Protein AF-A0A368HFE0-F1 (afdb_monomer_lite)

pLDDT: mean 92.89, std 5.78, range [61.88, 97.69]

Radius of gyration: 11.26 Å; chains: 1; bounding box: 29×20×26 Å

Structure (mmCIF, N/CA/C/O backbone):
data_AF-A0A368HFE0-F1
#
_entry.id   AF-A0A368HFE0-F1
#
loop_
_atom_site.group_PDB
_atom_site.id
_atom_site.type_symbol
_atom_site.label_atom_id
_atom_site.label_alt_id
_atom_site.label_comp_id
_atom_site.label_asym_id
_atom_site.label_entity_id
_atom_site.label_seq_id
_atom_site.pdbx_PDB_ins_code
_atom_site.Cartn_x
_atom_site.Cartn_y
_atom_site.Cartn_z
_atom_site.occupancy
_atom_site.B_iso_or_equiv
_atom_site.auth_seq_id
_atom_site.auth_comp_id
_atom_site.auth_asym_id
_atom_site.auth_atom_id
_atom_site.pdbx_PDB_model_num
ATOM 1 N N . MET A 1 1 ? -14.231 -1.233 4.991 1.00 70.81 1 MET A N 1
ATOM 2 C CA . MET A 1 1 ? -13.327 -2.136 4.224 1.00 70.81 1 MET A CA 1
ATOM 3 C C . MET A 1 1 ? -12.557 -1.271 3.237 1.00 70.81 1 MET A C 1
ATOM 5 O O . MET A 1 1 ? -13.201 -0.493 2.545 1.00 70.81 1 MET A O 1
ATOM 9 N N . LEU A 1 2 ? -11.221 -1.325 3.223 1.00 86.81 2 LEU A N 1
ATOM 10 C CA . LEU A 1 2 ? -10.420 -0.541 2.274 1.00 86.81 2 LEU A CA 1
ATOM 11 C C . LEU A 1 2 ? -10.705 -1.015 0.842 1.00 86.81 2 LEU A C 1
ATOM 13 O O . LEU A 1 2 ? -10.785 -2.216 0.617 1.00 86.81 2 LEU A O 1
ATOM 17 N N . ASP A 1 3 ? -10.869 -0.085 -0.095 1.00 92.81 3 ASP A N 1
ATOM 18 C CA . ASP A 1 3 ? -11.020 -0.394 -1.518 1.00 92.81 3 ASP A CA 1
ATOM 19 C C . ASP A 1 3 ? -9.637 -0.460 -2.189 1.00 92.81 3 ASP A C 1
ATOM 21 O O . ASP A 1 3 ? -8.779 0.399 -1.957 1.00 92.81 3 ASP A O 1
ATOM 25 N N . GLU A 1 4 ? -9.415 -1.488 -3.007 1.00 94.38 4 GLU A N 1
ATOM 26 C CA . GLU A 1 4 ? -8.145 -1.738 -3.697 1.00 94.38 4 GLU A CA 1
ATOM 27 C C . GLU A 1 4 ? -7.787 -0.612 -4.686 1.00 94.38 4 GLU A C 1
ATOM 29 O O . GLU A 1 4 ? -6.618 -0.241 -4.799 1.00 94.38 4 GLU A O 1
ATOM 34 N N . LEU A 1 5 ? -8.784 0.000 -5.336 1.00 95.38 5 LEU A N 1
ATOM 35 C CA . LEU A 1 5 ? -8.589 1.130 -6.247 1.00 95.38 5 LEU A CA 1
ATOM 36 C C . LEU A 1 5 ? -8.208 2.401 -5.490 1.00 95.38 5 LEU A C 1
ATOM 38 O O . LEU A 1 5 ? -7.334 3.132 -5.943 1.00 95.38 5 LEU A O 1
ATOM 42 N N . ILE A 1 6 ? -8.802 2.649 -4.316 1.00 94.38 6 ILE A N 1
ATOM 43 C CA . ILE A 1 6 ? -8.414 3.790 -3.467 1.00 94.38 6 ILE A CA 1
ATOM 44 C C . ILE A 1 6 ? -6.972 3.620 -2.977 1.00 94.38 6 ILE A C 1
ATOM 46 O O . ILE A 1 6 ? -6.213 4.586 -2.923 1.00 94.38 6 ILE A O 1
ATOM 50 N N . PHE A 1 7 ? -6.579 2.398 -2.613 1.00 95.75 7 PHE A N 1
ATOM 51 C CA . PHE A 1 7 ? -5.198 2.106 -2.242 1.00 95.75 7 PHE A CA 1
ATOM 52 C C . PHE A 1 7 ? -4.230 2.369 -3.403 1.00 95.75 7 PHE A C 1
ATOM 54 O O . PHE A 1 7 ? -3.239 3.074 -3.212 1.00 95.75 7 PHE A O 1
ATOM 61 N N . LEU A 1 8 ? -4.531 1.851 -4.598 1.00 95.94 8 LEU A N 1
ATOM 62 C CA . LEU A 1 8 ? -3.696 2.047 -5.784 1.00 95.94 8 LEU A CA 1
ATOM 63 C C . LEU A 1 8 ? -3.599 3.513 -6.201 1.00 95.94 8 LEU A C 1
ATOM 65 O O . LEU A 1 8 ? -2.505 3.958 -6.526 1.00 95.94 8 LEU A O 1
ATOM 69 N N . ASP A 1 9 ? -4.691 4.275 -6.121 1.00 95.38 9 ASP A N 1
ATOM 70 C CA . ASP A 1 9 ? -4.690 5.716 -6.397 1.00 95.38 9 ASP A CA 1
ATOM 71 C C . ASP A 1 9 ? -3.665 6.445 -5.514 1.00 95.38 9 ASP A C 1
ATOM 73 O O . ASP A 1 9 ? -2.833 7.202 -6.009 1.00 95.38 9 ASP A O 1
ATOM 77 N N . ARG A 1 10 ? -3.615 6.120 -4.214 1.00 95.00 10 ARG A N 1
ATOM 78 C CA . ARG A 1 10 ? -2.627 6.699 -3.284 1.00 95.00 10 ARG A CA 1
ATOM 79 C C . ARG A 1 10 ? -1.196 6.251 -3.556 1.00 95.00 10 ARG A C 1
ATOM 81 O O . ARG A 1 10 ? -0.271 7.036 -3.349 1.00 95.00 10 ARG A O 1
ATOM 88 N N . VAL A 1 11 ? -0.999 5.007 -3.988 1.00 94.31 11 VAL A N 1
ATOM 89 C CA . VAL A 1 11 ? 0.328 4.510 -4.379 1.00 94.31 11 VAL A CA 1
ATOM 90 C C . VAL A 1 11 ? 0.806 5.226 -5.642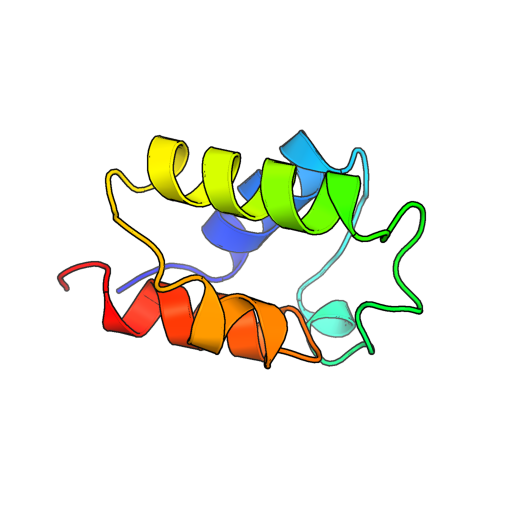 1.00 94.31 11 VAL A C 1
ATOM 92 O O . VAL A 1 11 ? 1.913 5.756 -5.645 1.00 94.31 11 VAL A O 1
ATOM 95 N N . ASN A 1 12 ? -0.035 5.308 -6.673 1.00 94.56 12 ASN A N 1
ATOM 96 C CA . ASN A 1 12 ? 0.280 5.952 -7.947 1.00 94.56 12 ASN A CA 1
ATOM 97 C C . ASN A 1 12 ? 0.519 7.455 -7.794 1.00 94.56 12 ASN A C 1
ATOM 99 O O . ASN A 1 12 ? 1.505 7.970 -8.318 1.00 94.56 12 ASN A O 1
ATOM 103 N N . GLU A 1 13 ? -0.313 8.146 -7.011 1.00 92.56 13 GLU A N 1
ATOM 104 C CA . GLU A 1 13 ? -0.126 9.562 -6.674 1.00 92.56 13 GLU A CA 1
ATOM 105 C C . GLU A 1 13 ? 1.245 9.812 -6.027 1.00 92.56 13 GLU A C 1
ATOM 107 O O . GLU A 1 13 ? 1.904 10.809 -6.319 1.00 92.56 13 GLU A O 1
ATOM 112 N N . HIS A 1 14 ? 1.696 8.902 -5.158 1.00 90.12 14 HIS A N 1
ATOM 113 C CA . HIS A 1 14 ? 2.971 9.048 -4.466 1.00 90.12 14 HIS A CA 1
ATOM 114 C C . HIS A 1 14 ? 4.180 8.685 -5.332 1.00 90.12 14 HIS A C 1
ATOM 116 O O . HIS A 1 14 ? 5.183 9.397 -5.314 1.00 90.12 14 HIS A O 1
ATOM 122 N N . MET A 1 15 ? 4.096 7.561 -6.043 1.00 89.69 15 MET A N 1
ATOM 123 C CA . MET A 1 15 ? 5.211 6.984 -6.795 1.00 89.69 15 MET A CA 1
ATOM 124 C C . MET A 1 15 ? 5.331 7.563 -8.211 1.00 89.69 15 MET A C 1
ATOM 126 O O . MET A 1 15 ? 6.335 7.331 -8.872 1.00 89.69 15 MET A O 1
ATOM 130 N N . GLY A 1 16 ? 4.332 8.314 -8.688 1.00 90.06 16 GLY A N 1
ATOM 131 C CA . GLY A 1 16 ? 4.296 8.806 -10.068 1.00 90.06 16 GLY A CA 1
ATOM 132 C C . GLY A 1 16 ? 4.127 7.683 -11.097 1.00 90.06 16 GLY A C 1
ATOM 133 O O . GLY A 1 16 ? 4.580 7.816 -12.231 1.00 90.06 16 GLY A O 1
ATOM 134 N N . THR A 1 17 ? 3.506 6.573 -10.691 1.00 90.31 17 THR A N 1
ATOM 135 C CA . THR A 1 17 ? 3.309 5.359 -11.496 1.00 90.31 17 THR A CA 1
ATOM 136 C C . THR A 1 17 ? 1.874 5.242 -12.014 1.00 90.31 17 THR A C 1
ATOM 138 O O . THR A 1 17 ? 0.986 5.965 -11.573 1.00 90.31 17 THR A O 1
ATOM 141 N N . ASP A 1 18 ? 1.636 4.292 -12.920 1.00 92.62 18 ASP A N 1
ATOM 142 C CA . ASP A 1 18 ? 0.300 3.918 -13.415 1.00 92.62 18 ASP A CA 1
ATOM 143 C C . ASP A 1 18 ? 0.038 2.421 -13.168 1.00 92.62 18 ASP A C 1
ATOM 145 O O . ASP A 1 18 ? -0.185 1.628 -14.082 1.00 92.62 18 ASP A O 1
ATOM 149 N N . LEU A 1 19 ? 0.191 1.994 -11.909 1.00 94.38 19 LEU A N 1
ATOM 150 C CA . LEU A 1 19 ? -0.015 0.605 -11.504 1.00 94.38 19 LEU A CA 1
ATOM 151 C C . LEU A 1 19 ? -1.505 0.278 -11.464 1.00 94.38 19 LEU A C 1
ATOM 153 O O . LEU A 1 19 ? -2.322 1.052 -10.961 1.00 94.38 19 LEU A O 1
ATOM 157 N N . SER A 1 20 ? -1.835 -0.919 -11.929 1.00 95.81 20 SER A N 1
ATOM 158 C CA . SER A 1 20 ? -3.184 -1.468 -11.931 1.00 95.81 20 SER A CA 1
ATOM 159 C C . SER A 1 20 ? -3.330 -2.598 -10.909 1.00 95.81 20 SER A C 1
ATOM 161 O O . SER A 1 20 ? -2.359 -3.082 -10.323 1.00 95.81 20 SER A O 1
ATOM 163 N N . THR A 1 21 ? -4.554 -3.092 -10.723 1.00 95.56 21 THR A N 1
ATOM 164 C CA . THR A 1 21 ? -4.823 -4.258 -9.863 1.00 95.56 21 THR A CA 1
ATOM 165 C C . THR A 1 21 ? -4.091 -5.523 -10.327 1.00 95.56 21 THR A C 1
ATOM 167 O O . THR A 1 21 ? -3.778 -6.389 -9.509 1.00 95.56 21 THR A O 1
ATOM 170 N N . ALA A 1 22 ? -3.741 -5.615 -11.616 1.00 94.75 22 ALA A N 1
ATOM 171 C CA . ALA A 1 22 ? -2.939 -6.709 -12.161 1.00 94.75 22 ALA A CA 1
ATOM 172 C C . ALA A 1 22 ? -1.476 -6.688 -11.672 1.00 94.75 22 ALA A C 1
ATOM 174 O O .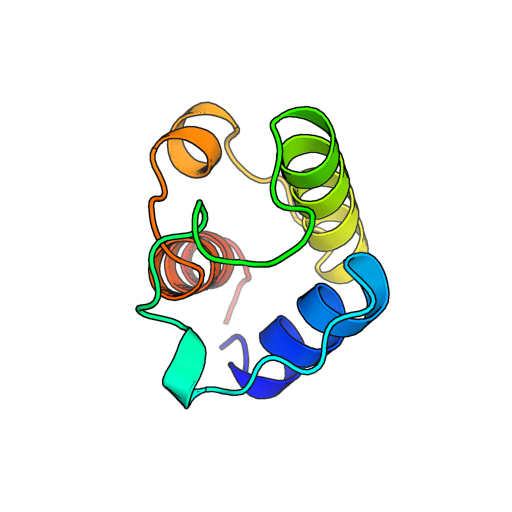 ALA A 1 22 ? -0.805 -7.718 -11.707 1.00 94.75 22 ALA A O 1
ATOM 175 N N . ASP A 1 23 ? -0.985 -5.544 -11.190 1.00 95.56 23 ASP A N 1
ATOM 176 C CA . ASP A 1 23 ? 0.393 -5.367 -10.726 1.00 95.56 23 ASP A CA 1
ATOM 177 C C . ASP A 1 23 ? 0.558 -5.637 -9.225 1.00 95.56 23 ASP A C 1
ATOM 179 O O . ASP A 1 23 ? 1.677 -5.651 -8.719 1.00 95.56 23 ASP A O 1
ATOM 183 N N . LEU A 1 24 ? -0.527 -5.887 -8.488 1.00 95.81 24 LEU A N 1
ATOM 184 C CA . LEU A 1 24 ? -0.482 -5.997 -7.027 1.00 95.81 24 LEU A CA 1
ATOM 185 C C . LEU A 1 24 ? 0.381 -7.144 -6.508 1.00 95.81 24 LEU A C 1
ATOM 187 O O . LEU A 1 24 ? 0.955 -7.027 -5.426 1.00 95.81 24 LEU A O 1
ATOM 191 N N . ASP A 1 25 ? 0.471 -8.232 -7.268 1.00 97.12 25 ASP A N 1
ATOM 192 C CA . ASP A 1 25 ? 1.301 -9.398 -6.953 1.00 97.12 25 ASP A CA 1
ATOM 193 C C . ASP A 1 25 ? 2.721 -9.288 -7.525 1.00 97.12 25 ASP A C 1
ATOM 195 O O . ASP A 1 25 ? 3.554 -10.170 -7.297 1.00 97.12 25 ASP A O 1
ATOM 199 N N . ARG A 1 26 ? 3.027 -8.211 -8.264 1.00 96.25 26 ARG A N 1
ATOM 200 C CA . ARG A 1 26 ? 4.375 -7.962 -8.776 1.00 96.25 26 ARG A CA 1
ATOM 201 C C . ARG A 1 26 ? 5.336 -7.782 -7.591 1.00 96.25 26 ARG A C 1
ATOM 203 O O . ARG A 1 26 ? 5.005 -7.065 -6.642 1.00 96.25 26 ARG A O 1
ATOM 210 N N . PRO A 1 27 ? 6.540 -8.386 -7.638 1.00 96.44 27 PRO A N 1
ATOM 211 C CA . PRO A 1 27 ? 7.580 -8.095 -6.660 1.00 96.44 27 PRO A CA 1
ATOM 212 C C . PRO A 1 27 ? 7.865 -6.593 -6.609 1.00 96.44 27 PRO A C 1
ATOM 214 O O . PRO A 1 27 ? 8.091 -5.986 -7.653 1.00 96.44 27 PRO A O 1
ATOM 217 N N . LEU A 1 28 ? 7.899 -6.005 -5.411 1.00 94.50 28 LEU A N 1
ATOM 218 C CA . LEU A 1 28 ? 8.101 -4.557 -5.238 1.00 94.50 28 LEU A CA 1
ATOM 219 C C . LEU A 1 28 ? 9.396 -4.060 -5.892 1.00 94.50 28 LEU A C 1
ATOM 221 O O . LEU A 1 28 ? 9.415 -2.999 -6.494 1.00 94.50 28 LEU A O 1
ATOM 225 N N . VAL A 1 29 ? 10.452 -4.876 -5.861 1.00 92.19 29 VAL A N 1
ATOM 226 C CA . VAL A 1 29 ? 11.744 -4.594 -6.515 1.00 92.19 29 VAL A CA 1
ATOM 227 C C . VAL A 1 29 ? 11.666 -4.462 -8.043 1.00 92.19 29 VAL A C 1
ATOM 229 O O . VAL A 1 29 ? 12.624 -4.010 -8.657 1.00 92.19 29 VAL A O 1
ATOM 232 N N . ASN A 1 30 ? 10.549 -4.870 -8.652 1.00 94.06 30 ASN A N 1
ATOM 233 C CA . ASN A 1 30 ? 10.276 -4.734 -10.083 1.00 94.06 30 ASN A CA 1
ATOM 234 C C . ASN A 1 30 ? 9.307 -3.572 -10.383 1.00 94.06 30 ASN A C 1
ATOM 236 O O . ASN A 1 30 ? 8.814 -3.472 -11.506 1.00 94.06 30 ASN A O 1
ATOM 240 N N . ILE A 1 31 ? 8.954 -2.760 -9.383 1.00 91.62 31 ILE A N 1
ATOM 241 C CA . ILE A 1 31 ? 8.233 -1.500 -9.570 1.00 91.62 31 ILE A CA 1
ATOM 242 C C . ILE A 1 31 ? 9.280 -0.407 -9.782 1.00 91.62 31 ILE A C 1
ATOM 244 O O . ILE A 1 31 ? 10.259 -0.332 -9.037 1.00 91.62 31 ILE A O 1
ATOM 248 N N . ASP A 1 32 ? 9.074 0.421 -10.803 1.00 89.00 32 ASP A N 1
ATOM 249 C CA . ASP A 1 32 ? 9.974 1.530 -11.111 1.00 89.00 32 ASP A CA 1
ATOM 250 C C . ASP A 1 32 ? 10.112 2.472 -9.906 1.00 89.00 32 ASP A C 1
ATOM 252 O O . ASP A 1 32 ? 9.160 2.704 -9.158 1.00 89.00 32 ASP A O 1
ATOM 256 N N . ASP A 1 33 ? 11.330 2.971 -9.690 1.00 87.44 33 ASP A N 1
ATOM 257 C CA . ASP A 1 33 ? 11.699 3.839 -8.564 1.00 87.44 33 ASP A CA 1
ATOM 258 C C . ASP A 1 33 ? 11.429 3.253 -7.162 1.00 87.44 33 ASP A C 1
ATOM 260 O O . ASP A 1 33 ? 11.451 3.972 -6.157 1.00 87.44 33 ASP A O 1
ATOM 264 N N . TRP A 1 34 ? 11.235 1.936 -7.042 1.00 91.06 34 TRP A N 1
ATOM 265 C CA . TRP A 1 34 ? 11.150 1.287 -5.740 1.00 91.06 34 TRP A CA 1
ATOM 266 C C . TRP A 1 34 ? 12.531 1.135 -5.086 1.00 91.06 34 TRP A C 1
ATOM 268 O O . TRP A 1 34 ? 13.352 0.305 -5.479 1.00 91.06 34 TRP A O 1
ATOM 278 N N . ASP A 1 35 ? 12.765 1.891 -4.015 1.00 89.94 35 ASP A N 1
ATOM 279 C CA . ASP A 1 35 ? 13.942 1.776 -3.157 1.00 89.94 35 ASP A CA 1
ATOM 280 C C . ASP A 1 35 ? 13.572 1.913 -1.667 1.00 89.94 35 ASP A C 1
ATOM 282 O O . ASP A 1 35 ? 12.415 2.130 -1.298 1.00 89.94 35 ASP A O 1
ATOM 286 N N . SER A 1 36 ? 14.559 1.785 -0.777 1.00 89.19 36 SER A N 1
ATOM 287 C CA . SER A 1 36 ? 14.338 1.892 0.671 1.00 89.19 36 SER A CA 1
ATOM 288 C C . SER A 1 36 ? 13.782 3.254 1.106 1.00 89.19 36 SER A C 1
ATOM 290 O O . SER A 1 36 ? 13.020 3.325 2.072 1.00 89.19 36 SER A O 1
ATOM 292 N N . LEU A 1 37 ? 14.167 4.344 0.437 1.00 90.81 37 LEU A N 1
ATOM 293 C CA . LEU A 1 37 ? 13.726 5.692 0.786 1.00 90.81 37 LEU A CA 1
ATOM 294 C C . LEU A 1 37 ? 12.273 5.910 0.351 1.00 90.81 37 LEU A C 1
ATOM 296 O O . LEU A 1 37 ? 11.466 6.397 1.146 1.00 90.81 37 LEU A O 1
ATOM 300 N N . ASN A 1 38 ? 11.932 5.517 -0.873 1.00 90.44 38 ASN A N 1
ATOM 301 C CA . ASN A 1 38 ? 10.579 5.576 -1.405 1.00 90.44 38 ASN A CA 1
ATOM 302 C C . ASN A 1 38 ? 9.642 4.621 -0.661 1.00 90.44 38 ASN A C 1
ATOM 304 O O . ASN A 1 38 ? 8.525 5.018 -0.349 1.00 90.44 38 ASN A O 1
ATOM 308 N N . ALA A 1 39 ? 10.106 3.450 -0.217 1.00 91.69 39 ALA A N 1
ATOM 309 C CA . ALA A 1 39 ? 9.319 2.572 0.650 1.00 91.69 39 ALA A CA 1
ATOM 310 C C . ALA A 1 39 ? 8.915 3.266 1.970 1.00 91.69 39 ALA A C 1
ATOM 312 O O . ALA A 1 39 ? 7.744 3.257 2.354 1.00 91.69 39 ALA A O 1
ATOM 313 N N . VAL A 1 40 ? 9.856 3.929 2.655 1.00 93.06 40 VAL A N 1
ATOM 314 C CA . VAL A 1 40 ? 9.574 4.659 3.909 1.00 93.06 40 VAL A CA 1
ATOM 315 C C . VAL A 1 40 ? 8.679 5.881 3.670 1.00 93.06 40 VAL A C 1
ATOM 317 O O . VAL A 1 40 ? 7.785 6.170 4.477 1.00 93.06 40 VAL A O 1
ATOM 320 N N . ARG A 1 41 ? 8.886 6.602 2.563 1.00 93.00 41 ARG A N 1
ATOM 321 C CA . ARG A 1 41 ? 8.038 7.739 2.171 1.00 93.00 41 ARG A CA 1
ATOM 322 C C . ARG A 1 41 ? 6.616 7.290 1.853 1.00 93.00 41 ARG A C 1
ATOM 324 O O . ARG A 1 41 ? 5.681 7.898 2.372 1.00 93.00 41 ARG A O 1
ATOM 331 N N . MET A 1 42 ? 6.461 6.194 1.117 1.00 94.00 42 MET A N 1
ATOM 332 C CA . MET A 1 42 ? 5.165 5.611 0.797 1.00 94.00 42 MET A CA 1
ATOM 333 C C . MET A 1 42 ? 4.443 5.174 2.070 1.00 94.00 42 MET A C 1
ATOM 335 O O . MET A 1 42 ? 3.285 5.532 2.258 1.00 94.00 42 MET A O 1
ATOM 339 N N . MET A 1 43 ? 5.126 4.488 2.996 1.00 95.50 43 MET A N 1
ATOM 340 C CA . MET A 1 43 ? 4.550 4.138 4.302 1.00 95.50 43 MET A CA 1
ATOM 341 C C . MET A 1 43 ? 4.009 5.379 5.022 1.00 95.50 43 MET A C 1
ATOM 343 O O . MET A 1 43 ? 2.858 5.394 5.452 1.00 95.50 43 MET A O 1
ATOM 347 N N . THR A 1 44 ? 4.816 6.442 5.097 1.00 94.94 44 THR A N 1
ATOM 348 C CA . THR A 1 44 ? 4.426 7.709 5.736 1.00 94.94 44 THR A CA 1
ATOM 349 C C . THR A 1 44 ? 3.226 8.355 5.035 1.00 94.94 44 THR A C 1
ATOM 351 O O . THR A 1 44 ? 2.345 8.916 5.687 1.00 94.94 44 THR A O 1
ATOM 354 N N . GLN A 1 45 ? 3.172 8.288 3.704 1.00 94.69 45 GLN A N 1
ATOM 355 C CA . GLN A 1 45 ? 2.070 8.836 2.918 1.00 94.69 45 GLN A CA 1
ATOM 356 C C . GLN A 1 45 ? 0.772 8.045 3.122 1.00 94.69 45 GLN A C 1
ATOM 358 O O . GLN A 1 45 ? -0.293 8.646 3.263 1.00 94.69 45 GLN A O 1
ATOM 363 N N . LEU A 1 46 ? 0.850 6.716 3.195 1.00 94.81 46 LEU A N 1
ATOM 364 C CA . LEU A 1 46 ? -0.293 5.839 3.457 1.00 94.81 46 LEU A CA 1
ATOM 365 C C . LEU A 1 46 ? -0.829 6.040 4.884 1.00 94.81 46 LEU A C 1
ATOM 367 O O . LEU A 1 46 ? -2.038 6.177 5.062 1.00 94.81 46 LEU A O 1
ATOM 371 N N . GLU A 1 47 ? 0.055 6.162 5.884 1.00 96.06 47 GLU A N 1
ATOM 372 C CA . GLU A 1 47 ? -0.320 6.534 7.260 1.00 96.06 47 GLU A CA 1
ATOM 373 C C . GLU A 1 47 ? -1.136 7.835 7.287 1.00 96.06 47 GLU A C 1
ATOM 375 O O . GLU A 1 47 ? -2.212 7.886 7.881 1.00 96.06 47 GLU A O 1
ATOM 380 N N . ARG A 1 48 ? -0.657 8.877 6.593 1.00 95.12 48 ARG A N 1
ATOM 381 C CA . ARG A 1 48 ? -1.345 10.175 6.503 1.00 95.12 48 ARG A CA 1
ATOM 382 C C . ARG A 1 48 ? -2.673 10.089 5.758 1.00 95.12 48 ARG A C 1
ATOM 384 O O . ARG A 1 48 ? -3.647 10.684 6.205 1.00 95.12 48 ARG A O 1
ATOM 391 N N . SER A 1 49 ? -2.709 9.360 4.644 1.00 93.38 49 SER A N 1
ATOM 392 C CA . SER A 1 49 ? -3.887 9.265 3.771 1.00 93.38 49 SER A CA 1
ATOM 393 C C . SER A 1 49 ? -5.048 8.537 4.444 1.00 93.38 49 SER A C 1
ATOM 395 O O . SER A 1 49 ? -6.199 8.922 4.266 1.00 93.38 49 SER A O 1
ATOM 397 N N . PHE A 1 50 ? -4.747 7.504 5.234 1.00 92.19 50 PHE A N 1
ATOM 398 C CA . PHE A 1 50 ? -5.761 6.687 5.903 1.00 92.19 50 PHE A CA 1
ATOM 399 C C . PHE A 1 50 ? -5.922 7.003 7.395 1.00 92.19 50 PHE A C 1
ATOM 401 O O . PHE A 1 50 ? -6.781 6.418 8.048 1.00 92.19 50 PHE A O 1
ATOM 408 N N . GLY A 1 51 ? -5.119 7.918 7.949 1.00 94.69 51 GLY A N 1
ATOM 409 C CA . GLY A 1 51 ? -5.165 8.271 9.370 1.00 94.69 51 GLY A CA 1
ATOM 410 C C . GLY A 1 51 ? -4.773 7.115 10.294 1.00 94.69 51 GLY A C 1
ATOM 411 O O . GLY A 1 51 ? -5.319 6.991 11.389 1.00 94.69 51 GLY A O 1
ATOM 412 N N . ILE A 1 52 ? -3.850 6.256 9.853 1.00 94.56 52 ILE A N 1
ATOM 413 C CA . ILE A 1 52 ? -3.423 5.051 10.576 1.00 94.56 52 ILE A CA 1
ATOM 414 C C . ILE A 1 52 ? -1.943 5.104 10.950 1.00 94.56 52 ILE A C 1
ATOM 416 O O . ILE A 1 52 ? -1.183 5.928 10.448 1.00 94.56 52 ILE A O 1
ATOM 420 N N . ARG A 1 53 ? -1.521 4.161 11.798 1.00 95.94 53 ARG A N 1
ATOM 421 C CA . ARG A 1 53 ? -0.111 3.874 12.064 1.00 95.94 53 ARG A CA 1
ATOM 422 C C . ARG A 1 53 ? 0.252 2.503 11.509 1.00 95.94 53 ARG A C 1
ATOM 424 O O . ARG A 1 53 ? -0.351 1.508 11.907 1.00 95.94 53 ARG A O 1
ATOM 431 N N . VAL A 1 54 ? 1.235 2.445 10.619 1.00 96.06 54 VAL A N 1
ATOM 432 C CA . VAL A 1 54 ? 1.678 1.202 9.982 1.00 96.06 54 VAL A CA 1
ATOM 433 C C . VAL A 1 54 ? 2.849 0.609 10.779 1.00 96.06 54 VAL A C 1
ATOM 435 O O . VAL A 1 54 ? 3.844 1.296 11.023 1.00 96.06 54 VAL A O 1
ATOM 438 N N . PRO A 1 55 ? 2.785 -0.669 11.199 1.00 95.81 55 PRO A N 1
ATOM 439 C CA . PRO A 1 55 ? 3.909 -1.326 11.857 1.00 95.81 55 PRO A CA 1
ATOM 440 C C . PRO A 1 55 ? 5.080 -1.509 10.884 1.00 95.81 55 PRO A C 1
ATOM 442 O O . PRO A 1 55 ? 5.045 -2.388 10.023 1.00 95.81 55 PRO A O 1
ATOM 445 N N . ILE A 1 56 ? 6.145 -0.716 11.048 1.00 94.19 56 ILE A N 1
ATOM 446 C CA . ILE A 1 56 ? 7.298 -0.718 10.130 1.00 94.19 56 ILE A CA 1
ATOM 447 C C . ILE A 1 56 ? 7.902 -2.113 9.922 1.00 94.19 56 ILE A C 1
ATOM 449 O O . ILE A 1 56 ? 8.215 -2.467 8.793 1.00 94.19 56 ILE A O 1
ATOM 453 N N . ALA A 1 57 ? 7.997 -2.933 10.976 1.00 94.88 57 ALA A N 1
ATOM 454 C CA . ALA A 1 57 ? 8.536 -4.291 10.885 1.00 94.88 57 ALA A CA 1
ATOM 455 C C . ALA A 1 57 ? 7.732 -5.176 9.915 1.00 94.88 57 ALA A C 1
ATOM 457 O O . ALA A 1 57 ? 8.312 -5.901 9.122 1.00 94.88 57 ALA A O 1
ATOM 458 N N . ARG A 1 58 ? 6.398 -5.059 9.920 1.00 95.69 58 ARG A N 1
ATOM 459 C CA . ARG A 1 58 ? 5.527 -5.785 8.984 1.00 95.69 58 ARG A CA 1
ATOM 460 C C . ARG A 1 58 ? 5.574 -5.201 7.581 1.00 95.69 58 ARG A C 1
ATOM 462 O O . ARG A 1 58 ? 5.450 -5.927 6.606 1.00 95.69 58 ARG A O 1
ATOM 469 N N . PHE A 1 59 ? 5.731 -3.886 7.485 1.00 95.56 59 PHE A N 1
ATOM 470 C CA . PHE A 1 59 ? 5.798 -3.200 6.206 1.00 95.56 59 PHE A CA 1
ATOM 471 C C . PHE A 1 59 ? 7.055 -3.588 5.417 1.00 95.56 59 PHE A C 1
ATOM 473 O O . PHE A 1 59 ? 6.955 -3.883 4.234 1.00 95.56 59 PHE A O 1
ATOM 480 N N . ILE A 1 60 ? 8.221 -3.654 6.071 1.00 93.25 60 ILE A N 1
ATOM 481 C CA . ILE A 1 60 ? 9.477 -4.059 5.413 1.00 93.25 60 ILE A CA 1
ATOM 482 C C . ILE A 1 60 ? 9.531 -5.556 5.067 1.00 93.25 60 ILE A C 1
ATOM 484 O O . ILE A 1 60 ? 10.337 -5.955 4.233 1.00 93.25 60 ILE A O 1
ATOM 488 N N . GLU A 1 61 ? 8.695 -6.384 5.704 1.00 94.75 61 GLU A N 1
ATOM 489 C CA . GLU A 1 61 ? 8.520 -7.804 5.363 1.00 94.75 61 GLU A CA 1
ATOM 490 C C . GLU A 1 61 ? 7.699 -7.993 4.076 1.00 94.75 61 GLU A C 1
ATOM 492 O O . GLU A 1 61 ? 7.748 -9.068 3.475 1.00 94.75 61 GLU A O 1
ATOM 497 N N . ALA A 1 62 ? 6.936 -6.980 3.654 1.00 96.38 62 ALA A N 1
ATOM 498 C CA . ALA A 1 62 ? 6.090 -7.081 2.478 1.00 96.38 62 ALA A CA 1
ATOM 499 C C . ALA A 1 62 ? 6.927 -7.127 1.193 1.00 96.38 62 ALA A C 1
ATOM 501 O O . ALA A 1 62 ? 7.835 -6.325 0.984 1.00 96.38 62 ALA A O 1
ATOM 502 N N . THR A 1 63 ? 6.584 -8.051 0.299 1.00 96.19 63 THR A N 1
ATOM 503 C CA . THR A 1 63 ? 7.278 -8.260 -0.981 1.00 96.19 63 THR A CA 1
ATOM 504 C C . THR A 1 63 ? 6.447 -7.854 -2.194 1.00 96.19 63 THR A C 1
ATOM 506 O O . THR A 1 63 ? 6.950 -7.887 -3.316 1.00 96.19 63 THR A O 1
ATOM 509 N N . SER A 1 64 ? 5.189 -7.458 -1.979 1.00 97.19 64 SER A N 1
ATOM 510 C CA . SER A 1 64 ? 4.225 -7.059 -3.012 1.00 97.19 64 SER A CA 1
ATOM 511 C C . SER A 1 64 ? 3.257 -5.997 -2.482 1.00 97.19 64 SER A C 1
ATOM 513 O O . SER A 1 64 ? 3.030 -5.893 -1.271 1.00 97.19 64 SER A O 1
ATOM 515 N N . LEU A 1 65 ? 2.635 -5.234 -3.385 1.00 96.75 65 LEU A N 1
ATOM 516 C CA . LEU A 1 65 ? 1.606 -4.258 -3.013 1.00 96.75 65 LEU A CA 1
ATOM 517 C C . LEU A 1 65 ? 0.362 -4.932 -2.422 1.00 96.75 65 LEU A C 1
ATOM 519 O O . LEU A 1 65 ? -0.256 -4.364 -1.524 1.00 96.75 65 LEU A O 1
ATOM 523 N N . ARG A 1 66 ? 0.035 -6.167 -2.833 1.00 97.69 66 ARG A N 1
ATOM 524 C CA . ARG A 1 66 ? -1.059 -6.954 -2.239 1.00 97.69 66 ARG A CA 1
ATOM 525 C C . ARG A 1 66 ? -0.863 -7.172 -0.740 1.00 97.69 66 ARG A C 1
ATOM 527 O O . ARG A 1 66 ? -1.816 -7.059 0.029 1.00 97.69 66 ARG A O 1
ATOM 534 N N . GLN A 1 67 ? 0.361 -7.471 -0.310 1.00 97.44 67 GLN A N 1
ATOM 535 C CA . GLN A 1 67 ? 0.665 -7.661 1.111 1.00 97.44 67 GLN A CA 1
ATOM 536 C C . GLN A 1 67 ? 0.572 -6.349 1.895 1.00 97.44 67 GLN A C 1
ATOM 538 O O . GLN A 1 67 ? 0.049 -6.342 3.009 1.00 97.44 67 GLN A O 1
ATOM 543 N N . ILE A 1 68 ? 1.013 -5.235 1.304 1.00 96.56 68 ILE A N 1
ATOM 544 C CA . ILE A 1 68 ? 0.876 -3.902 1.909 1.00 96.56 68 ILE A CA 1
ATOM 545 C C . ILE A 1 68 ? -0.60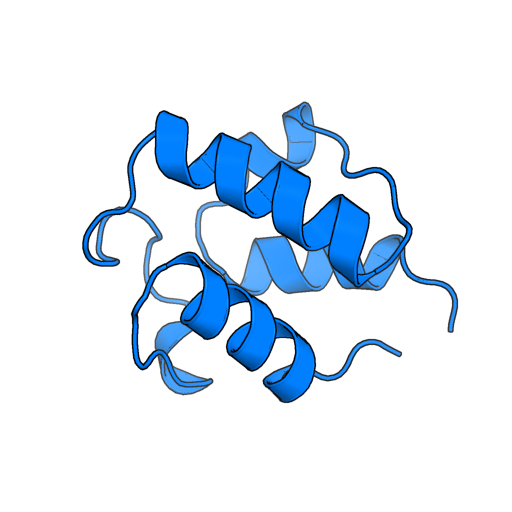5 -3.520 2.038 1.00 96.56 68 ILE A C 1
ATOM 547 O O . ILE A 1 68 ? -1.032 -3.083 3.105 1.00 96.56 68 ILE A O 1
ATOM 551 N N . TYR A 1 69 ? -1.405 -3.747 0.995 1.00 96.62 69 TYR A N 1
ATOM 552 C CA . TYR A 1 69 ? -2.852 -3.537 1.017 1.00 96.62 69 TYR A CA 1
ATOM 553 C C . TYR A 1 69 ? -3.530 -4.357 2.123 1.00 96.62 69 TYR A C 1
ATOM 555 O O . TYR A 1 69 ? -4.285 -3.805 2.922 1.00 96.62 69 TYR A O 1
ATOM 563 N N . ALA A 1 70 ? -3.212 -5.651 2.234 1.00 95.94 70 ALA A N 1
ATOM 564 C C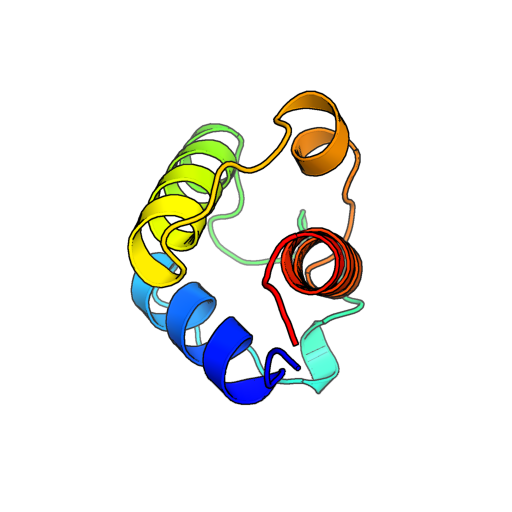A . ALA A 1 70 ? -3.754 -6.512 3.284 1.00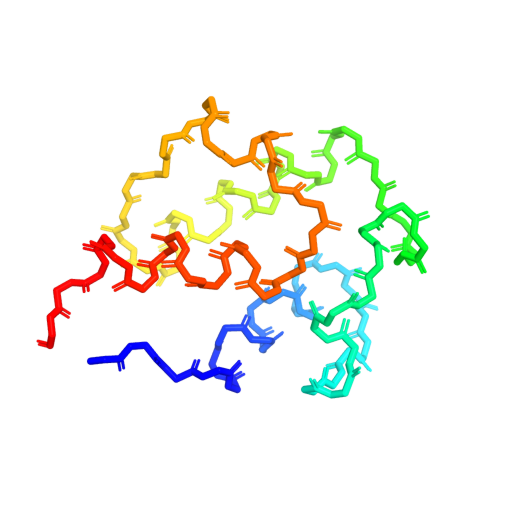 95.94 70 ALA A CA 1
ATOM 565 C C . ALA A 1 70 ? -3.344 -6.045 4.693 1.00 95.94 70 ALA A C 1
ATOM 567 O O . ALA A 1 70 ? -4.174 -6.035 5.605 1.00 95.94 70 ALA A O 1
ATOM 568 N N . LEU A 1 71 ? -2.090 -5.608 4.869 1.00 96.12 71 LEU A N 1
ATOM 569 C CA . LEU A 1 71 ? -1.609 -5.035 6.126 1.00 96.12 71 LEU A CA 1
ATOM 570 C C . LEU A 1 71 ? -2.434 -3.801 6.508 1.00 96.12 71 LEU A C 1
ATOM 572 O O . LEU A 1 71 ? -2.963 -3.737 7.614 1.00 96.12 71 LEU A O 1
ATOM 576 N N . ILE A 1 72 ? -2.598 -2.849 5.591 1.00 95.25 72 ILE A N 1
ATOM 577 C CA . ILE A 1 72 ? -3.370 -1.621 5.829 1.00 95.25 72 ILE A CA 1
ATOM 578 C C . ILE A 1 72 ? -4.839 -1.946 6.100 1.00 95.25 72 ILE A C 1
ATOM 580 O O . ILE A 1 72 ? -5.406 -1.443 7.069 1.00 95.25 72 ILE A O 1
ATOM 584 N N . GLY A 1 73 ? -5.443 -2.830 5.307 1.00 94.31 73 GLY A N 1
ATOM 585 C CA . GLY A 1 73 ? -6.827 -3.266 5.483 1.00 94.31 73 GLY A CA 1
ATOM 586 C C . GLY A 1 73 ? -7.096 -3.946 6.830 1.00 94.31 73 GLY A C 1
ATOM 587 O O . GLY A 1 73 ? -8.223 -3.898 7.309 1.00 94.31 73 GLY A O 1
ATOM 588 N N . SER A 1 74 ? -6.077 -4.529 7.473 1.00 93.44 74 SER A N 1
ATOM 589 C CA . SER A 1 74 ? -6.195 -5.082 8.833 1.00 93.44 74 SER A CA 1
ATOM 590 C C . SER A 1 74 ? -6.131 -4.033 9.952 1.00 93.44 74 SER A C 1
ATOM 592 O O . SER A 1 74 ? -6.465 -4.340 11.095 1.00 93.44 74 SER A O 1
ATOM 594 N N . ILE A 1 75 ? -5.702 -2.807 9.633 1.00 92.88 75 ILE A N 1
ATOM 595 C CA . ILE A 1 75 ? -5.578 -1.685 10.574 1.00 92.88 75 ILE A CA 1
ATOM 596 C C . ILE A 1 75 ? -6.758 -0.722 10.420 1.00 92.88 75 ILE A C 1
ATOM 598 O O . ILE A 1 75 ? -7.271 -0.218 11.418 1.00 92.88 75 ILE A O 1
ATOM 602 N N . VAL A 1 76 ? -7.170 -0.446 9.178 1.00 84.69 76 VAL A N 1
ATOM 603 C CA . VAL A 1 76 ? -8.279 0.467 8.879 1.00 84.69 76 VAL A CA 1
ATOM 604 C C . VAL A 1 76 ? -9.587 -0.153 9.394 1.00 84.69 76 VAL A C 1
ATOM 606 O O . VAL A 1 76 ? -9.960 -1.235 8.933 1.00 84.69 76 VAL A O 1
ATOM 609 N N . PRO A 1 77 ? -10.296 0.494 10.340 1.00 69.19 77 PRO A N 1
ATOM 610 C CA . PRO A 1 77 ? -11.564 -0.020 10.848 1.00 69.19 77 PRO A CA 1
ATOM 611 C C . PRO A 1 77 ? -12.619 -0.107 9.733 1.00 69.19 77 PRO A C 1
ATOM 613 O O . PRO A 1 77 ? -12.583 0.657 8.767 1.00 69.19 77 PRO A O 1
ATOM 616 N N . ALA A 1 78 ? -13.512 -1.095 9.857 1.00 61.88 78 ALA A N 1
ATOM 617 C CA . ALA A 1 78 ? -14.487 -1.480 8.834 1.00 61.88 78 ALA A CA 1
ATOM 618 C C . ALA A 1 78 ? -15.414 -0.342 8.396 1.00 61.88 78 ALA A C 1
ATOM 620 O O . ALA A 1 78 ? -15.916 0.391 9.275 1.00 61.88 78 ALA A O 1
#

InterPro domains:
  IPR009081 Phosphopantetheine binding ACP domain [PF00550] (18-72)
  IPR009081 Phosphopantetheine binding ACP domain [PS50075] (1-76)
  IPR036736 ACP-like superfamily [G3DSA:1.10.1200.10] (7-77)
  IPR036736 ACP-like superfamily [SSF47336] (8-76)

Secondary structure (DSSP, 8-state):
---HHHHHHHHHHHHT----GGGTTSBGGGSTT--HHHHHHHHHHHHHHHT----HHHHHH--BHHHHHHHHHTTS--

Foldseek 3Di:
DDDPVVLVVQVCVLQVDDDDPVQQPPFQVPDPPDDPVSLVVSQVSLCVVQVWHQD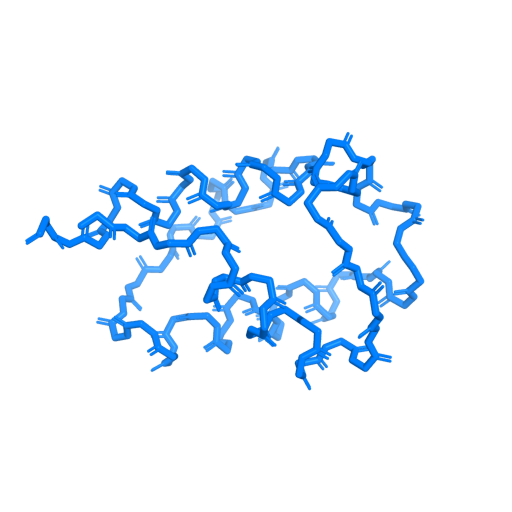VVQSVVDGGNVSVVVSVVVTRDD

Sequence (78 aa):
MLDELIFLDRVNEHMGTDLSTADLDRPLVNIDDWDSLNAVRMMTQLERSFGIRVPIARFIEATSLRQIYALIGSIVPA

Organism: NCBI:txid163359